Protein AF-A0A2N3ASP0-F1 (afdb_monomer)

Structure (mmCIF, N/CA/C/O backbone):
data_AF-A0A2N3ASP0-F1
#
_entry.id   AF-A0A2N3ASP0-F1
#
loop_
_atom_site.group_PDB
_atom_site.id
_atom_site.type_symbol
_atom_site.label_atom_id
_atom_site.label_alt_id
_atom_site.label_comp_id
_atom_site.label_asym_id
_atom_site.label_entity_id
_atom_site.label_seq_id
_atom_site.pdbx_PDB_ins_code
_atom_site.Cartn_x
_atom_site.Cartn_y
_atom_site.Cartn_z
_atom_site.occupancy
_atom_site.B_iso_or_equiv
_atom_site.auth_seq_id
_atom_site.auth_comp_id
_atom_site.auth_asym_id
_atom_site.auth_atom_id
_atom_site.pdbx_PDB_model_num
ATOM 1 N N . MET A 1 1 ? 4.041 -32.459 -21.742 1.00 36.84 1 MET A N 1
ATOM 2 C CA . MET A 1 1 ? 4.111 -33.355 -20.570 1.00 36.84 1 MET A CA 1
ATOM 3 C C . MET A 1 1 ? 3.966 -32.479 -19.330 1.00 36.84 1 MET A C 1
ATOM 5 O O . MET A 1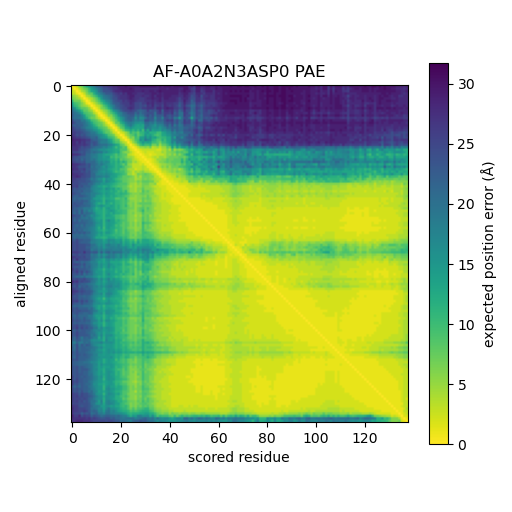 1 ? 4.889 -31.747 -19.007 1.00 36.84 1 MET A O 1
ATOM 9 N N . ARG A 1 2 ? 2.755 -32.400 -18.766 1.00 35.88 2 ARG A N 1
ATOM 10 C CA . ARG A 1 2 ? 2.422 -31.581 -17.586 1.00 35.88 2 ARG A CA 1
ATOM 11 C C . ARG A 1 2 ? 2.566 -32.469 -16.349 1.00 35.88 2 ARG A C 1
ATOM 13 O O . ARG A 1 2 ? 1.945 -33.525 -16.316 1.00 35.88 2 ARG A O 1
ATOM 20 N N . LEU A 1 3 ? 3.353 -32.042 -15.367 1.00 33.69 3 LEU A N 1
ATOM 21 C CA . LEU A 1 3 ? 3.309 -32.593 -14.011 1.00 33.69 3 LEU A CA 1
ATOM 22 C C . LEU A 1 3 ? 2.315 -31.760 -13.186 1.00 33.69 3 LEU A C 1
ATOM 24 O O . LEU A 1 3 ? 2.381 -30.530 -13.261 1.00 33.69 3 LEU A O 1
ATOM 28 N N . PRO A 1 4 ? 1.399 -32.376 -12.420 1.00 44.22 4 PRO A N 1
ATOM 29 C CA . PRO A 1 4 ? 0.566 -31.660 -11.470 1.00 44.22 4 PRO A CA 1
ATOM 30 C C . PRO A 1 4 ? 1.324 -31.554 -10.142 1.00 44.22 4 PRO A C 1
ATOM 32 O O . PRO A 1 4 ? 1.670 -32.565 -9.538 1.00 44.22 4 PRO A O 1
ATOM 35 N N . ILE A 1 5 ? 1.593 -30.335 -9.678 1.00 41.84 5 ILE A N 1
ATOM 36 C CA . ILE A 1 5 ? 2.026 -30.108 -8.297 1.00 41.84 5 ILE A CA 1
ATOM 37 C C . ILE A 1 5 ? 0.773 -29.739 -7.514 1.00 41.84 5 ILE A C 1
ATOM 39 O O . ILE A 1 5 ? 0.309 -28.602 -7.539 1.00 41.84 5 ILE A O 1
ATOM 43 N N . GLY A 1 6 ? 0.195 -30.757 -6.880 1.00 40.62 6 GLY A N 1
ATOM 44 C CA . GLY A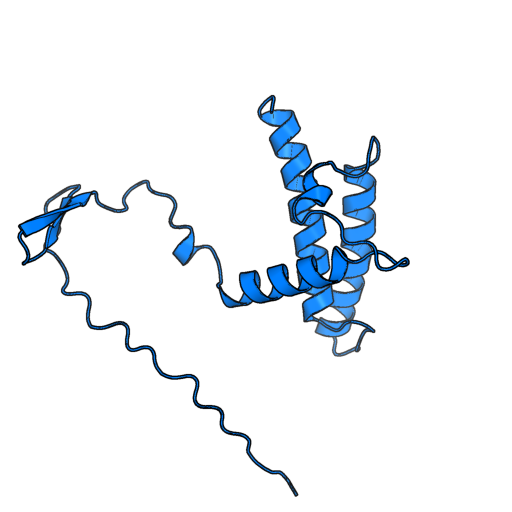 1 6 ? -0.689 -30.574 -5.746 1.00 40.62 6 GLY A CA 1
ATOM 45 C C . GLY A 1 6 ? 0.155 -30.175 -4.543 1.00 40.62 6 GLY A C 1
ATOM 46 O O . GLY A 1 6 ? 1.031 -30.926 -4.120 1.00 40.62 6 GLY A O 1
ATOM 47 N N . ILE A 1 7 ? -0.109 -28.991 -4.005 1.00 40.59 7 ILE A N 1
ATOM 48 C CA . ILE A 1 7 ? 0.217 -28.666 -2.622 1.00 40.59 7 ILE A CA 1
ATOM 49 C C . ILE A 1 7 ? -1.130 -28.455 -1.952 1.00 40.59 7 ILE A C 1
ATOM 51 O O . ILE A 1 7 ? -1.833 -27.480 -2.212 1.00 40.59 7 ILE A O 1
ATOM 55 N N . PHE A 1 8 ? -1.497 -29.457 -1.160 1.00 38.75 8 PHE A N 1
ATOM 56 C CA . PHE A 1 8 ? -2.559 -29.403 -0.177 1.00 38.75 8 PHE A CA 1
ATOM 57 C C . PHE A 1 8 ? -2.265 -28.227 0.757 1.00 38.75 8 PHE A C 1
ATOM 59 O O . PHE A 1 8 ? -1.382 -28.315 1.609 1.00 38.75 8 PHE A O 1
ATOM 66 N N . TYR A 1 9 ? -2.974 -27.112 0.590 1.00 40.19 9 TYR A N 1
ATOM 67 C CA . TYR A 1 9 ? -3.154 -26.204 1.711 1.00 40.19 9 TYR A CA 1
ATOM 68 C C . TYR A 1 9 ? -4.111 -26.916 2.655 1.00 40.19 9 TYR A C 1
ATOM 70 O O . TYR A 1 9 ? -5.283 -27.090 2.332 1.00 40.19 9 TYR A O 1
ATOM 78 N N . ASN A 1 10 ? -3.550 -27.421 3.755 1.00 37.50 10 ASN A N 1
ATOM 79 C CA . ASN A 1 10 ? -4.287 -27.959 4.886 1.00 37.50 10 ASN A CA 1
ATOM 80 C C . ASN A 1 10 ? -5.506 -27.075 5.157 1.00 37.50 10 ASN A C 1
ATOM 82 O O . ASN A 1 10 ? -5.358 -25.882 5.428 1.00 37.50 10 ASN A O 1
ATOM 86 N N . GLU A 1 11 ? -6.685 -27.689 5.114 1.00 42.09 11 GLU A N 1
ATOM 87 C CA . GLU A 1 11 ? -7.830 -27.251 5.894 1.00 42.09 11 GLU A CA 1
ATOM 88 C C . GLU A 1 11 ? -7.348 -27.154 7.342 1.00 42.09 11 GLU A C 1
ATOM 90 O O . GLU A 1 11 ? -7.271 -28.144 8.070 1.00 42.09 11 GLU A O 1
ATOM 95 N N . ILE A 1 12 ? -6.965 -25.952 7.765 1.00 47.31 12 ILE A N 1
ATOM 96 C CA . ILE A 1 12 ? -7.111 -25.604 9.167 1.00 47.31 12 ILE A CA 1
ATOM 97 C C . ILE A 1 12 ? -8.623 -25.577 9.350 1.00 47.31 12 ILE A C 1
ATOM 99 O O . ILE A 1 12 ? -9.288 -24.595 9.028 1.00 47.31 12 ILE A O 1
ATOM 103 N N . MET A 1 13 ? -9.155 -26.728 9.754 1.00 37.12 13 MET A N 1
ATOM 104 C CA . MET A 1 13 ? -10.454 -26.835 10.385 1.00 37.12 13 MET A CA 1
ATOM 105 C C . MET A 1 13 ? -10.422 -25.820 11.526 1.00 37.12 13 MET A C 1
ATOM 107 O O . MET A 1 13 ? -9.739 -26.025 12.528 1.00 37.12 13 MET A O 1
ATOM 111 N N . PHE A 1 14 ? -11.072 -24.674 11.338 1.00 45.09 14 PHE A N 1
ATOM 112 C CA . PHE A 1 14 ? -11.473 -23.869 12.475 1.00 45.09 14 PHE A CA 1
ATOM 113 C C . PHE A 1 14 ? -12.494 -24.732 13.204 1.00 45.09 14 PHE A C 1
ATOM 115 O O . PHE A 1 14 ? -13.627 -24.875 12.747 1.00 45.09 14 PHE A O 1
ATOM 122 N N . ASP A 1 15 ? -12.027 -25.413 14.250 1.00 38.62 15 ASP A N 1
ATOM 123 C CA . ASP A 1 15 ? -12.859 -26.231 15.117 1.00 38.62 15 ASP A CA 1
ATOM 124 C C . ASP A 1 15 ? -14.119 -25.446 15.478 1.00 38.62 15 ASP A C 1
ATOM 126 O O . ASP A 1 15 ? -14.046 -24.259 15.804 1.00 38.62 15 ASP A O 1
ATOM 130 N N . ASN A 1 16 ? -15.261 -26.127 15.369 1.00 42.78 16 ASN A N 1
ATOM 131 C CA . ASN A 1 16 ? -16.592 -25.618 15.670 1.00 42.78 16 ASN A CA 1
ATOM 132 C C . ASN A 1 16 ? -16.559 -24.755 16.938 1.00 42.78 16 ASN A C 1
ATOM 134 O O . ASN A 1 16 ? -16.476 -25.274 18.052 1.00 42.78 16 ASN A O 1
ATOM 138 N N . ILE A 1 17 ? -16.605 -23.435 16.761 1.00 49.25 17 ILE A N 1
ATOM 139 C CA . ILE A 1 17 ? -16.762 -22.506 17.871 1.00 49.25 17 ILE A CA 1
ATOM 140 C C . ILE A 1 17 ? -18.189 -22.727 18.365 1.00 49.25 17 ILE A C 1
ATOM 142 O O . ILE A 1 17 ? -19.139 -22.346 17.688 1.00 49.25 17 ILE A O 1
ATOM 146 N N . GLU A 1 18 ? -18.332 -23.411 19.502 1.00 51.97 18 GLU A N 1
ATOM 147 C CA . GLU A 1 18 ? -19.619 -23.575 20.175 1.00 51.97 18 GLU A CA 1
ATOM 148 C C . GLU A 1 18 ? -20.241 -22.187 20.382 1.00 51.97 18 GLU A C 1
ATOM 150 O O . GLU A 1 18 ? -19.680 -21.337 21.081 1.00 51.97 18 GLU A O 1
ATOM 155 N N . GLU A 1 19 ? -21.373 -21.952 19.715 1.00 51.69 19 GLU A N 1
ATOM 156 C CA . GLU A 1 19 ? -22.129 -20.704 19.773 1.00 51.69 19 GLU A CA 1
ATOM 157 C C . GLU A 1 19 ? -22.552 -20.440 21.224 1.00 51.69 19 GLU A C 1
ATOM 159 O O . GLU A 1 19 ? -23.372 -21.154 21.801 1.00 51.69 19 GLU A O 1
ATOM 164 N N . GLY A 1 20 ? -21.949 -19.426 21.847 1.00 52.03 20 GLY A N 1
ATOM 165 C CA . GLY A 1 20 ? -22.375 -18.956 23.161 1.00 52.03 20 GLY A CA 1
ATOM 166 C C . GLY A 1 20 ? -23.749 -18.286 23.077 1.00 52.03 20 GLY A C 1
ATOM 167 O O . GLY A 1 20 ? -24.034 -17.574 22.118 1.00 52.03 20 GLY A O 1
ATOM 168 N N . GLU A 1 21 ? -24.589 -18.467 24.098 1.00 50.44 21 GLU A N 1
ATOM 169 C CA . GLU A 1 21 ? -25.853 -17.731 24.218 1.00 50.44 21 GLU A CA 1
ATOM 170 C C . GLU A 1 21 ? -25.589 -16.218 24.362 1.00 50.44 21 GLU A C 1
ATOM 172 O O . GLU A 1 21 ? -24.949 -15.770 25.321 1.00 50.44 21 GLU A O 1
ATOM 177 N N . GLU A 1 22 ? -26.103 -15.414 23.426 1.00 52.41 22 GLU A N 1
ATOM 178 C CA . GLU A 1 22 ? -26.098 -13.951 23.523 1.00 52.41 22 GLU A CA 1
ATOM 179 C C . GLU A 1 22 ? -27.165 -13.471 24.522 1.00 52.41 22 GLU A C 1
ATOM 181 O O . GLU A 1 22 ? -28.351 -13.366 24.212 1.00 52.41 22 GLU A O 1
ATOM 186 N N . MET A 1 23 ? -26.740 -13.129 25.742 1.00 42.91 23 MET A N 1
ATOM 187 C CA . MET A 1 23 ? -27.553 -12.371 26.702 1.00 42.91 23 MET A CA 1
ATOM 188 C C . MET A 1 23 ? -26.944 -10.979 26.916 1.00 42.91 23 MET A C 1
ATOM 190 O O . MET A 1 23 ? -26.149 -10.761 27.833 1.00 42.91 23 MET A O 1
ATOM 194 N N . GLY A 1 24 ? -27.333 -10.011 26.082 1.00 60.16 24 GLY A N 1
ATOM 195 C CA . GLY A 1 24 ? -26.814 -8.636 26.141 1.00 60.16 24 GLY A CA 1
ATOM 196 C C . GLY A 1 24 ? -25.343 -8.522 25.704 1.00 60.16 24 GLY A C 1
ATOM 197 O O . GLY A 1 24 ? -24.854 -9.362 24.961 1.00 60.16 24 GLY A O 1
ATOM 198 N N . LYS A 1 25 ? -24.619 -7.493 26.180 1.00 65.00 25 LYS A N 1
ATOM 199 C CA . LYS A 1 25 ? -23.219 -7.164 25.804 1.00 65.00 25 LYS A CA 1
ATOM 200 C C . LYS A 1 25 ? -22.153 -8.215 26.188 1.00 65.00 25 LYS A C 1
ATOM 202 O O . LYS A 1 25 ? -20.968 -7.904 26.230 1.00 65.00 25 LYS A O 1
ATOM 207 N N . ILE A 1 26 ? -22.515 -9.448 26.547 1.00 72.25 26 ILE A N 1
ATOM 208 C CA . ILE A 1 26 ? -21.566 -10.438 27.077 1.00 72.25 26 ILE A CA 1
ATOM 209 C C . ILE A 1 26 ? -21.807 -11.815 26.453 1.00 72.25 26 ILE A C 1
ATOM 211 O O . ILE A 1 26 ? -22.872 -12.401 26.614 1.00 72.25 26 ILE A O 1
ATOM 215 N N . ARG A 1 27 ? -20.761 -12.367 25.830 1.00 78.62 27 ARG A N 1
ATOM 216 C CA . ARG A 1 27 ? -20.649 -13.775 25.434 1.00 78.62 27 ARG A CA 1
ATOM 217 C C . ARG A 1 27 ? -20.220 -14.611 26.634 1.00 78.62 27 ARG A C 1
ATOM 219 O O . ARG A 1 27 ? -19.217 -14.291 27.283 1.00 78.62 27 ARG A O 1
ATOM 226 N N . LYS A 1 28 ? -20.940 -15.693 26.919 1.00 74.94 28 LYS A N 1
ATOM 227 C CA . LYS A 1 28 ? -20.555 -16.692 27.925 1.00 74.94 28 LYS A CA 1
ATOM 228 C C . LYS A 1 28 ? -20.125 -17.981 27.242 1.00 74.94 28 LYS A C 1
ATOM 230 O O . LYS A 1 28 ? -20.725 -18.392 26.259 1.00 74.94 28 LYS A O 1
ATOM 235 N N . PHE A 1 29 ? -19.098 -18.610 27.795 1.00 79.75 29 PHE A N 1
ATOM 236 C CA . PHE A 1 29 ? -18.575 -19.887 27.329 1.00 79.75 29 PHE A CA 1
ATOM 237 C C . PHE A 1 29 ? -18.854 -20.968 28.373 1.00 79.75 29 PHE A C 1
ATOM 239 O O . PHE A 1 29 ? -18.847 -20.693 29.576 1.00 79.75 29 PHE A O 1
ATOM 246 N N . ASN A 1 30 ? -19.014 -22.213 27.925 1.00 76.94 30 ASN A N 1
ATOM 247 C CA . ASN A 1 30 ? -19.276 -23.377 28.784 1.00 76.94 30 ASN A CA 1
ATOM 248 C C . ASN A 1 30 ? -18.179 -23.626 29.840 1.00 76.94 30 ASN A C 1
ATOM 250 O O . ASN A 1 30 ? -18.416 -24.272 30.857 1.00 76.94 30 ASN A O 1
ATOM 254 N N . THR A 1 31 ? -16.989 -23.053 29.648 1.00 83.81 31 THR A N 1
ATOM 255 C CA . THR A 1 31 ? -15.871 -23.071 30.606 1.00 83.81 31 THR A CA 1
ATOM 256 C C . THR A 1 31 ? -16.048 -22.114 31.792 1.00 83.81 31 THR A C 1
ATOM 258 O O . THR A 1 31 ? -15.182 -22.048 32.662 1.00 83.81 31 THR A O 1
ATOM 261 N N . GLY A 1 32 ? -17.129 -21.330 31.823 1.00 80.56 32 GLY A N 1
ATOM 262 C CA . GLY A 1 32 ? -17.339 -20.257 32.797 1.00 80.56 32 GLY A CA 1
ATOM 263 C C . GLY A 1 32 ? -16.614 -18.954 32.445 1.00 80.56 32 GLY A C 1
ATOM 264 O O . GLY A 1 32 ? -16.737 -17.968 33.173 1.00 80.56 32 GLY A O 1
ATOM 265 N N . ALA A 1 33 ? -15.882 -18.913 31.326 1.00 80.81 33 ALA A N 1
ATOM 266 C CA . ALA A 1 33 ? -15.320 -17.674 30.807 1.00 80.81 33 ALA A CA 1
ATOM 267 C C . ALA A 1 33 ? -16.430 -16.757 30.267 1.00 80.81 33 ALA A C 1
ATOM 269 O O . ALA A 1 33 ? -17.430 -17.212 29.711 1.00 80.81 33 ALA A O 1
ATOM 270 N N . ALA A 1 34 ? -16.223 -15.448 30.389 1.00 79.06 34 ALA A N 1
ATOM 271 C CA . ALA A 1 34 ? -17.060 -14.434 29.763 1.00 79.06 34 ALA A CA 1
ATOM 272 C C . ALA A 1 34 ? -16.188 -13.456 28.967 1.00 79.06 34 ALA A C 1
ATOM 274 O O . ALA A 1 34 ? -15.070 -13.108 29.375 1.00 79.06 34 ALA A O 1
ATOM 275 N N . ARG A 1 35 ? -16.691 -13.019 27.814 1.00 80.12 35 ARG A N 1
ATOM 276 C CA . ARG A 1 35 ? -16.088 -11.971 26.988 1.00 80.12 35 ARG A CA 1
ATOM 277 C C . ARG A 1 35 ? -17.147 -10.952 26.628 1.00 80.12 35 ARG A C 1
ATOM 279 O O . ARG A 1 35 ? -18.289 -11.300 26.370 1.00 80.12 35 ARG A O 1
ATOM 286 N N . ASP A 1 36 ? -16.742 -9.698 26.584 1.00 80.81 36 ASP A N 1
ATOM 287 C CA . ASP A 1 36 ? -17.574 -8.633 26.042 1.00 80.81 36 ASP A CA 1
ATOM 288 C C . ASP A 1 36 ? -17.881 -8.910 24.556 1.00 80.81 36 ASP A C 1
ATOM 290 O O . ASP A 1 36 ? -17.078 -9.543 23.849 1.00 80.81 36 ASP A O 1
ATOM 294 N N . THR A 1 37 ? -19.052 -8.477 24.098 1.00 80.88 37 THR A N 1
ATOM 295 C CA . THR A 1 37 ? -19.460 -8.575 22.689 1.00 80.88 37 THR A CA 1
ATOM 296 C C . THR A 1 37 ? -18.507 -7.796 21.791 1.00 80.88 37 THR A C 1
ATOM 298 O O . THR A 1 37 ? -17.803 -6.892 22.249 1.00 80.88 37 THR A O 1
ATOM 301 N N . ASP A 1 38 ? -18.483 -8.130 20.504 1.00 79.56 38 ASP A N 1
ATOM 302 C CA . ASP A 1 38 ? -17.698 -7.376 19.520 1.00 79.56 38 ASP A CA 1
ATOM 303 C C . ASP A 1 38 ? -18.433 -6.110 19.031 1.00 79.56 38 ASP A C 1
ATOM 305 O O . ASP A 1 38 ? -17.896 -5.331 18.247 1.00 79.56 38 ASP A O 1
ATOM 309 N N . GLU A 1 39 ? -19.635 -5.846 19.560 1.00 83.19 39 GLU A N 1
ATOM 310 C CA . GLU A 1 39 ? -20.434 -4.658 19.265 1.00 83.19 39 GLU A CA 1
ATOM 311 C C . GLU A 1 39 ? -19.643 -3.363 19.536 1.00 83.19 39 GLU A C 1
ATOM 313 O O . GLU A 1 39 ? -19.160 -3.106 20.641 1.00 83.19 39 GLU A O 1
ATOM 318 N N . GLY A 1 40 ? -19.495 -2.538 18.497 1.00 84.88 40 GLY A N 1
ATOM 319 C CA . GLY A 1 40 ? -18.759 -1.274 18.552 1.00 84.88 40 GLY A CA 1
ATOM 320 C C . GLY A 1 40 ? -17.231 -1.399 18.501 1.00 84.88 40 GLY A C 1
ATOM 321 O O . GLY A 1 40 ? -16.552 -0.370 18.526 1.00 84.88 40 GLY A O 1
ATOM 322 N N . LYS A 1 41 ? -16.669 -2.613 18.408 1.00 89.50 41 LYS A N 1
ATOM 323 C CA . LYS A 1 41 ? -15.224 -2.831 18.235 1.00 89.50 41 LYS A CA 1
ATOM 324 C C . LYS A 1 41 ? -14.854 -2.858 16.753 1.00 89.50 41 LYS A C 1
ATOM 326 O O . LYS A 1 41 ? -15.641 -3.263 15.904 1.00 89.50 41 LYS A O 1
ATOM 331 N N . ILE A 1 42 ? -13.638 -2.412 16.441 1.00 91.75 42 ILE A N 1
ATOM 332 C CA . ILE A 1 42 ? -13.089 -2.507 15.084 1.00 91.75 42 ILE A CA 1
ATOM 333 C C . ILE A 1 42 ? -12.615 -3.944 14.865 1.00 91.75 42 ILE A C 1
ATOM 335 O O . ILE A 1 42 ? -11.696 -4.397 15.549 1.00 91.75 42 ILE A O 1
ATOM 339 N N . ASP A 1 43 ? -13.211 -4.627 13.893 1.00 94.00 43 ASP A N 1
ATOM 340 C CA . ASP A 1 43 ? -12.818 -5.973 13.484 1.00 94.00 43 ASP A CA 1
ATOM 341 C C . ASP A 1 43 ? -11.706 -5.929 12.425 1.00 94.00 43 ASP A C 1
ATOM 343 O O . ASP A 1 43 ? -11.928 -6.052 11.222 1.00 94.00 43 ASP A O 1
ATOM 347 N N . TYR A 1 44 ? -10.473 -5.702 12.876 1.00 93.81 44 TYR A N 1
ATOM 348 C CA . TYR A 1 44 ? -9.323 -5.663 11.972 1.00 93.81 44 TYR A CA 1
ATOM 349 C C . TYR A 1 44 ? -9.098 -6.978 11.219 1.00 93.81 44 TYR A C 1
ATOM 351 O O . TYR A 1 44 ? -8.562 -6.932 10.115 1.00 93.81 44 TYR A O 1
ATOM 359 N N . GLU A 1 45 ? -9.469 -8.121 11.799 1.00 94.31 45 GLU A N 1
ATOM 360 C CA . GLU A 1 45 ? -9.297 -9.430 11.164 1.00 94.31 45 GLU A CA 1
ATOM 361 C C . GLU A 1 45 ? -10.273 -9.577 9.992 1.00 94.31 45 GLU A C 1
ATOM 363 O O . GLU A 1 45 ? -9.830 -9.826 8.873 1.00 94.31 45 GLU A O 1
ATOM 368 N N . GLY A 1 46 ? -11.551 -9.237 10.189 1.00 94.50 46 GLY A N 1
ATOM 369 C CA . GLY A 1 46 ? -12.543 -9.224 9.113 1.00 94.50 46 GLY A CA 1
ATOM 370 C C . GLY A 1 46 ? -12.287 -8.171 8.024 1.00 94.50 46 GLY A C 1
ATOM 371 O O . GLY A 1 46 ? -12.708 -8.343 6.877 1.00 94.50 46 GLY A O 1
ATOM 372 N N . PHE A 1 47 ? -11.583 -7.075 8.334 1.00 96.31 47 PHE A N 1
ATOM 373 C CA . PHE A 1 47 ? -11.289 -6.006 7.365 1.00 96.31 47 PHE A CA 1
ATOM 374 C C . PHE A 1 47 ? -9.986 -6.197 6.583 1.00 96.31 47 PHE A C 1
ATOM 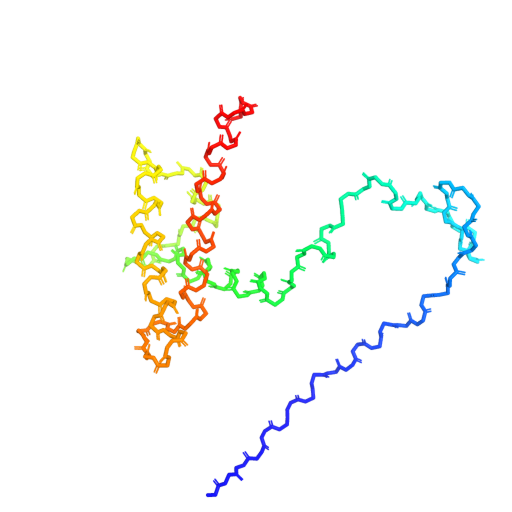376 O O . PHE A 1 47 ? -9.794 -5.543 5.551 1.00 96.31 47 PHE A O 1
ATOM 383 N N . LEU A 1 48 ? -9.073 -7.050 7.052 1.00 97.19 48 LEU A N 1
ATOM 384 C CA . LEU A 1 48 ? -7.748 -7.211 6.460 1.00 97.19 48 LEU A CA 1
ATOM 385 C C . LEU A 1 48 ? -7.538 -8.633 5.950 1.00 97.19 48 LEU A C 1
ATOM 387 O O . LEU A 1 48 ? -7.726 -9.613 6.652 1.00 97.19 48 LEU A O 1
ATOM 391 N N . SER A 1 49 ? -7.042 -8.752 4.720 1.00 97.69 49 SER A N 1
ATOM 392 C CA . SER A 1 49 ? -6.691 -10.057 4.162 1.00 97.69 49 SER A CA 1
ATOM 393 C C . SER A 1 49 ? -5.267 -10.461 4.567 1.00 97.69 49 SER A C 1
ATOM 395 O O . SER A 1 49 ? -4.322 -9.755 4.189 1.00 97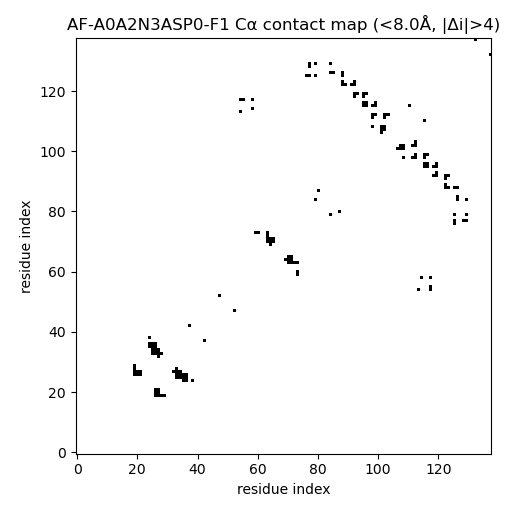.69 49 SER A O 1
ATOM 397 N N . PRO A 1 50 ? -5.056 -11.615 5.236 1.00 97.56 50 PRO A N 1
ATOM 398 C CA . PRO A 1 50 ? -3.712 -12.088 5.577 1.00 97.56 50 PRO A CA 1
ATOM 399 C C . PRO A 1 50 ? -2.836 -12.319 4.335 1.00 97.56 50 PRO A C 1
ATOM 401 O O . PRO A 1 50 ? -1.641 -12.034 4.370 1.00 97.56 50 PRO A O 1
ATOM 404 N N . LEU A 1 51 ? -3.428 -12.729 3.206 1.00 98.25 51 LEU A N 1
ATOM 405 C CA . LEU A 1 51 ? -2.717 -12.891 1.930 1.00 98.25 51 LEU A CA 1
ATOM 406 C C . LEU A 1 51 ? -2.165 -11.557 1.407 1.00 98.25 51 LEU A C 1
ATOM 408 O O . LEU A 1 51 ? -1.037 -11.481 0.916 1.00 98.25 51 LEU A O 1
ATOM 412 N N . VAL A 1 52 ? -2.953 -10.485 1.526 1.00 98.31 52 VAL A N 1
ATOM 413 C CA . VAL A 1 52 ? -2.527 -9.137 1.126 1.00 98.31 52 VAL A CA 1
ATOM 414 C C . VAL A 1 52 ? -1.449 -8.615 2.073 1.00 98.31 52 VAL A C 1
ATOM 416 O O . VAL A 1 52 ? -0.469 -8.030 1.612 1.00 98.31 52 VAL A O 1
ATOM 419 N N . LEU A 1 53 ? -1.592 -8.853 3.380 1.00 98.31 53 LEU A N 1
ATOM 420 C CA . LEU A 1 53 ? -0.605 -8.438 4.378 1.00 98.31 53 LEU A CA 1
ATOM 421 C C . LEU A 1 53 ? 0.742 -9.143 4.186 1.00 98.31 53 LEU A C 1
ATOM 423 O O . LEU A 1 53 ? 1.780 -8.485 4.250 1.00 98.31 53 LEU A O 1
ATOM 427 N N . GLU A 1 54 ? 0.745 -10.442 3.886 1.00 98.62 54 GLU A N 1
ATOM 428 C CA . GLU A 1 54 ? 1.970 -11.186 3.583 1.00 98.62 54 GLU A CA 1
ATOM 429 C C . GLU A 1 54 ? 2.648 -10.658 2.308 1.00 98.62 54 GLU A C 1
ATOM 431 O O . GLU A 1 54 ? 3.851 -10.370 2.308 1.00 98.62 54 GLU A O 1
ATOM 436 N N . ALA A 1 55 ? 1.882 -10.448 1.231 1.00 98.56 55 ALA A N 1
ATOM 437 C CA . ALA A 1 55 ? 2.399 -9.863 -0.006 1.00 98.56 55 ALA A CA 1
ATOM 438 C C . ALA A 1 55 ? 2.992 -8.462 0.227 1.00 98.56 55 ALA A C 1
ATOM 440 O O . ALA A 1 55 ? 4.075 -8.147 -0.280 1.00 98.56 55 ALA A O 1
ATOM 441 N N . TYR A 1 56 ? 2.322 -7.638 1.035 1.00 98.62 56 TYR A N 1
ATOM 442 C CA . TYR A 1 56 ? 2.791 -6.301 1.379 1.00 98.62 56 TYR A CA 1
ATOM 443 C C . TYR A 1 56 ? 4.054 -6.347 2.241 1.00 98.62 56 TYR A C 1
ATOM 445 O O . TYR A 1 56 ? 5.018 -5.639 1.949 1.00 98.62 56 TYR A O 1
ATOM 453 N N . GLY A 1 57 ? 4.110 -7.224 3.245 1.00 98.25 57 GLY A N 1
ATOM 454 C CA . GLY A 1 57 ? 5.297 -7.439 4.072 1.00 98.25 57 GLY A CA 1
ATOM 455 C C . GLY A 1 57 ? 6.514 -7.854 3.242 1.00 98.25 57 GLY A C 1
ATOM 456 O O . GLY A 1 57 ? 7.587 -7.261 3.374 1.00 98.25 57 GLY A O 1
ATOM 457 N N . ASN A 1 58 ? 6.337 -8.795 2.311 1.00 98.19 58 ASN A N 1
ATOM 458 C CA . ASN A 1 58 ? 7.385 -9.222 1.382 1.00 98.19 58 ASN A CA 1
ATOM 459 C C . ASN A 1 58 ? 7.838 -8.087 0.454 1.00 98.19 58 ASN A C 1
ATOM 461 O O . ASN A 1 58 ? 9.042 -7.874 0.265 1.00 98.19 58 ASN A O 1
ATOM 465 N N . TYR A 1 59 ? 6.891 -7.309 -0.077 1.00 98.12 59 TYR A N 1
ATOM 466 C CA . TYR A 1 59 ? 7.195 -6.117 -0.864 1.00 98.12 59 TYR A CA 1
ATOM 467 C C . TYR A 1 59 ? 8.016 -5.108 -0.050 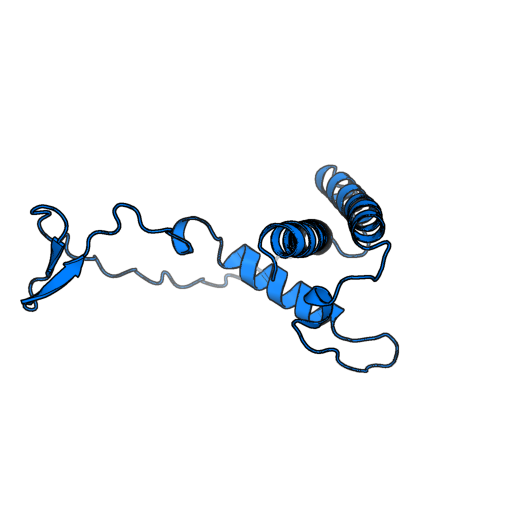1.00 98.12 59 TYR A C 1
ATOM 469 O O . TYR A 1 59 ? 9.061 -4.647 -0.513 1.00 98.12 59 TYR A O 1
ATOM 477 N N . MET A 1 60 ? 7.611 -4.801 1.181 1.00 97.94 60 MET A N 1
ATOM 478 C CA . MET A 1 60 ? 8.314 -3.856 2.051 1.00 97.94 60 MET A CA 1
ATOM 479 C C . MET A 1 60 ? 9.712 -4.358 2.433 1.00 97.94 60 MET A C 1
ATOM 481 O O . MET A 1 60 ? 10.681 -3.595 2.377 1.00 97.94 60 MET A O 1
ATOM 485 N N . ASN A 1 61 ? 9.850 -5.651 2.737 1.00 96.62 61 ASN A N 1
ATOM 486 C CA . ASN A 1 61 ? 11.132 -6.278 3.056 1.00 96.62 61 ASN A CA 1
ATOM 487 C C . ASN A 1 61 ? 12.114 -6.232 1.871 1.00 96.62 61 ASN A C 1
ATOM 489 O O . ASN A 1 61 ? 13.298 -5.956 2.064 1.00 96.62 61 ASN A O 1
ATOM 493 N N . LYS A 1 62 ? 11.627 -6.413 0.636 1.00 94.94 62 LYS A N 1
ATOM 494 C CA . LYS A 1 62 ? 12.432 -6.232 -0.584 1.00 94.94 62 LYS A CA 1
ATOM 495 C C . LYS A 1 62 ? 12.902 -4.781 -0.737 1.00 94.94 62 LYS A C 1
ATOM 497 O O . LYS A 1 62 ? 14.072 -4.537 -1.018 1.00 94.94 62 LYS A O 1
ATOM 502 N N . HIS A 1 63 ? 12.015 -3.805 -0.528 1.00 94.81 63 HIS A N 1
ATOM 503 C CA . HIS A 1 63 ? 12.296 -2.390 -0.813 1.00 94.81 63 HIS A CA 1
ATOM 504 C C . HIS A 1 63 ? 13.046 -1.642 0.303 1.00 94.81 63 HIS A C 1
ATOM 506 O O . HIS A 1 63 ? 13.479 -0.501 0.099 1.00 94.81 63 HIS A O 1
ATOM 512 N N . ARG A 1 64 ? 13.256 -2.252 1.477 1.00 93.56 64 ARG A N 1
ATOM 513 C CA . ARG A 1 64 ? 14.137 -1.683 2.514 1.00 93.56 64 ARG A CA 1
ATOM 514 C C . ARG A 1 64 ? 15.631 -1.895 2.243 1.00 93.56 64 ARG A C 1
ATOM 516 O O . ARG A 1 64 ? 16.438 -1.204 2.862 1.00 93.56 64 ARG A O 1
ATOM 523 N N . VAL A 1 65 ? 15.999 -2.774 1.307 1.00 93.06 65 VAL A N 1
ATOM 524 C CA . VAL A 1 65 ? 17.388 -2.966 0.860 1.00 93.06 65 VAL A CA 1
ATOM 525 C C . VAL A 1 65 ? 17.758 -1.875 -0.148 1.00 93.06 65 VAL A C 1
ATOM 527 O O . VAL A 1 65 ? 17.109 -1.717 -1.181 1.00 93.06 65 VAL A O 1
ATOM 530 N N . GLN A 1 66 ? 18.779 -1.080 0.163 1.00 88.94 66 GLN A N 1
ATOM 531 C CA . GLN A 1 66 ? 19.272 -0.016 -0.714 1.00 88.94 66 GLN A CA 1
ATOM 532 C C . GLN A 1 66 ? 20.172 -0.565 -1.831 1.00 88.94 66 GLN A C 1
ATOM 534 O O . GLN A 1 66 ? 20.675 -1.682 -1.760 1.00 88.94 66 GLN A O 1
ATOM 539 N N . VAL A 1 67 ? 20.439 0.262 -2.847 1.00 86.75 67 VAL A N 1
ATOM 540 C CA . VAL A 1 67 ? 21.319 -0.082 -3.984 1.00 86.75 67 VAL A CA 1
ATOM 541 C C . VAL A 1 67 ? 22.745 -0.459 -3.569 1.00 86.75 67 VAL A C 1
ATOM 543 O O . VAL A 1 67 ? 23.407 -1.223 -4.257 1.00 86.75 67 VAL A O 1
ATOM 546 N N . ASN A 1 68 ? 23.210 0.062 -2.433 1.00 88.38 68 ASN A N 1
ATOM 547 C CA . ASN A 1 68 ? 24.511 -0.247 -1.837 1.00 88.38 68 ASN A CA 1
ATOM 548 C C . ASN A 1 68 ? 24.450 -1.437 -0.857 1.00 88.38 68 ASN A C 1
ATOM 550 O O . ASN A 1 68 ? 25.383 -1.641 -0.088 1.00 88.38 68 ASN A O 1
ATOM 554 N N . GLY A 1 69 ? 23.334 -2.172 -0.820 1.00 88.12 69 GLY A N 1
ATOM 555 C CA . GLY A 1 69 ? 23.105 -3.292 0.092 1.00 88.12 69 GLY A CA 1
ATOM 556 C C . GLY A 1 69 ? 22.760 -2.893 1.529 1.00 88.12 69 GLY A C 1
ATOM 557 O O . GLY A 1 69 ? 22.428 -3.764 2.330 1.00 88.12 69 GLY A O 1
ATOM 558 N N . LYS A 1 70 ? 22.787 -1.599 1.884 1.00 92.19 70 LYS A N 1
ATOM 559 C CA . LYS A 1 70 ? 22.438 -1.158 3.238 1.00 92.19 70 LYS A CA 1
ATOM 560 C C . LYS A 1 70 ? 20.952 -1.389 3.507 1.00 92.19 70 LYS A C 1
ATOM 562 O O . LYS A 1 70 ? 20.090 -1.006 2.715 1.00 92.19 70 LYS A O 1
ATOM 567 N N . LEU A 1 71 ? 20.658 -1.975 4.661 1.00 94.38 71 LEU A N 1
ATOM 568 C CA . LEU A 1 71 ? 19.296 -2.197 5.122 1.00 94.38 71 LEU A CA 1
ATOM 569 C C . LEU A 1 71 ? 18.770 -0.946 5.834 1.00 94.38 71 LEU A C 1
ATOM 571 O O . LEU A 1 71 ? 19.445 -0.385 6.698 1.00 94.38 71 LEU A O 1
ATOM 575 N N . ARG A 1 72 ? 17.572 -0.491 5.461 1.00 94.94 72 ARG A N 1
ATOM 576 C CA . ARG A 1 72 ? 16.825 0.515 6.226 1.00 94.94 72 ARG A CA 1
ATOM 577 C C . ARG A 1 72 ? 15.932 -0.160 7.258 1.00 94.94 72 ARG A C 1
ATOM 579 O O . ARG A 1 72 ? 15.418 -1.252 7.009 1.00 94.94 72 ARG A O 1
ATOM 586 N N . GLU A 1 73 ? 15.687 0.544 8.359 1.00 96.44 73 GLU A N 1
ATOM 587 C CA . GLU A 1 73 ? 14.636 0.163 9.302 1.00 96.44 73 GLU A CA 1
ATOM 588 C C . GLU A 1 73 ? 13.287 0.035 8.591 1.00 96.44 73 GLU A C 1
ATOM 590 O O . GLU A 1 73 ? 12.990 0.761 7.633 1.00 96.44 73 GLU A O 1
ATOM 595 N N . SER A 1 74 ? 12.488 -0.932 9.041 1.00 96.12 74 SER A N 1
ATOM 596 C CA . SER A 1 74 ? 11.236 -1.319 8.376 1.00 96.12 74 SER A CA 1
ATOM 597 C C . SER A 1 74 ? 10.189 -0.197 8.347 1.00 96.12 74 SER A C 1
ATOM 599 O O . SER A 1 74 ? 9.416 -0.091 7.395 1.00 96.12 74 SER A O 1
ATOM 601 N N . ASP A 1 75 ? 10.222 0.692 9.335 1.00 96.44 75 ASP A N 1
ATOM 602 C CA . ASP A 1 75 ? 9.336 1.841 9.516 1.00 96.44 75 ASP A CA 1
ATOM 603 C C . ASP A 1 75 ? 9.886 3.137 8.898 1.00 96.44 75 ASP A C 1
ATOM 605 O O . ASP A 1 75 ? 9.225 4.172 8.935 1.00 96.44 75 ASP A O 1
ATOM 609 N N . ASN A 1 76 ? 11.070 3.115 8.268 1.00 96.44 76 ASN A N 1
ATOM 610 C CA . ASN A 1 76 ? 11.737 4.333 7.800 1.00 96.44 76 ASN A CA 1
ATOM 611 C C . ASN A 1 76 ? 10.887 5.162 6.819 1.00 96.44 76 ASN A C 1
ATOM 613 O O . ASN A 1 76 ? 11.125 6.356 6.664 1.00 96.44 76 ASN A O 1
ATOM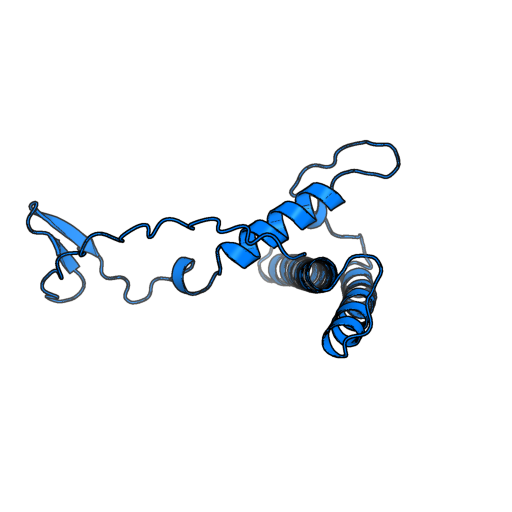 617 N N . TRP A 1 77 ? 9.930 4.549 6.120 1.00 96.19 77 TRP A N 1
ATOM 618 C CA . TRP A 1 77 ? 9.003 5.250 5.227 1.00 96.19 77 TRP A CA 1
ATOM 619 C C . TRP A 1 77 ? 8.077 6.235 5.962 1.00 96.19 77 TRP A C 1
ATOM 621 O O . TRP A 1 77 ? 7.674 7.229 5.364 1.00 96.19 77 TRP A O 1
ATOM 631 N N . GLN A 1 78 ? 7.809 6.017 7.253 1.00 96.81 78 GLN A N 1
ATOM 632 C CA . GLN A 1 78 ? 6.996 6.902 8.099 1.00 96.81 78 GLN A CA 1
ATOM 633 C C . GLN A 1 78 ? 7.665 8.262 8.346 1.00 96.81 78 GLN A C 1
ATOM 635 O O . GLN A 1 78 ? 6.999 9.246 8.647 1.00 96.81 78 GLN A O 1
ATOM 640 N N . LYS A 1 79 ? 8.986 8.365 8.138 1.00 95.75 79 LYS A N 1
ATOM 641 C CA . LYS A 1 79 ? 9.714 9.650 8.156 1.00 95.75 79 LYS A CA 1
ATOM 642 C C . LYS A 1 79 ? 9.362 10.553 6.964 1.00 95.75 79 LYS A C 1
ATOM 644 O O . LYS A 1 79 ? 9.792 11.703 6.915 1.00 95.75 79 LYS A O 1
ATOM 649 N N . GLY A 1 80 ? 8.621 10.031 5.987 1.00 95.06 80 GLY A N 1
ATOM 650 C CA . GLY A 1 80 ? 8.209 10.748 4.792 1.00 95.06 80 GLY A CA 1
ATOM 651 C C . GLY A 1 80 ? 9.346 11.023 3.801 1.00 95.06 80 GLY A C 1
ATOM 652 O O . GLY A 1 80 ? 10.436 10.456 3.881 1.00 95.06 80 GLY A O 1
ATOM 653 N N . PHE A 1 81 ? 9.067 11.893 2.824 1.00 96.06 81 PHE A N 1
ATOM 654 C CA . PHE A 1 81 ? 9.972 12.208 1.708 1.00 96.06 81 PHE A CA 1
ATOM 655 C C . PHE A 1 81 ? 10.330 13.703 1.675 1.00 96.06 81 PHE A C 1
ATOM 657 O O . PHE A 1 81 ? 10.517 14.290 0.609 1.00 96.06 81 PHE A O 1
ATOM 664 N N . GLY A 1 82 ? 10.392 14.330 2.854 1.00 95.12 82 GLY A N 1
ATOM 665 C CA . GLY A 1 82 ? 10.609 15.769 3.010 1.00 95.12 82 GLY A CA 1
ATOM 666 C C . GLY A 1 82 ? 9.396 16.614 2.604 1.00 95.12 82 GLY A C 1
ATOM 667 O O . GLY A 1 82 ? 8.271 16.123 2.556 1.00 95.12 82 GLY A O 1
ATOM 668 N N . LYS A 1 83 ? 9.635 17.895 2.282 1.00 95.81 83 LYS A N 1
ATOM 669 C CA . LYS A 1 83 ? 8.588 18.896 1.975 1.00 95.81 83 LYS A CA 1
ATOM 670 C C . LYS A 1 83 ? 7.665 18.528 0.807 1.00 95.81 83 LYS A C 1
ATOM 672 O O . LYS A 1 83 ? 6.550 19.020 0.720 1.00 95.81 83 LYS A O 1
ATOM 677 N N . ASP A 1 84 ? 8.138 17.678 -0.100 1.00 97.19 84 ASP A N 1
ATOM 678 C CA . ASP A 1 84 ? 7.404 17.252 -1.290 1.00 97.19 84 ASP A CA 1
ATOM 679 C C . ASP A 1 84 ? 6.703 15.893 -1.083 1.00 97.19 84 ASP A C 1
ATOM 681 O O . ASP A 1 84 ? 6.303 15.269 -2.067 1.00 97.19 84 ASP A O 1
ATOM 685 N N . HIS A 1 85 ? 6.547 15.419 0.164 1.00 97.94 85 HIS A N 1
ATOM 686 C CA . HIS A 1 85 ? 6.004 14.093 0.497 1.00 97.94 85 HIS A CA 1
ATOM 687 C C . HIS A 1 85 ? 4.772 13.715 -0.339 1.00 97.94 85 HIS A C 1
ATOM 689 O O . HIS A 1 85 ? 4.813 12.741 -1.091 1.00 97.94 85 HIS A O 1
ATOM 695 N N . PHE A 1 86 ? 3.706 14.517 -0.281 1.00 98.44 86 PHE A N 1
ATOM 696 C CA . PHE A 1 86 ? 2.452 14.234 -0.987 1.00 98.44 86 PHE A CA 1
ATOM 697 C C . PHE A 1 86 ? 2.641 14.134 -2.506 1.00 98.44 86 PHE A C 1
ATOM 699 O O . PHE A 1 86 ? 2.124 13.225 -3.157 1.00 98.44 86 PHE A O 1
ATOM 706 N N . LYS A 1 87 ? 3.457 15.022 -3.081 1.00 98.56 87 LYS A N 1
ATOM 707 C CA . LYS A 1 87 ? 3.783 15.024 -4.512 1.00 98.56 87 LYS A CA 1
ATOM 708 C C . LYS A 1 87 ? 4.584 13.786 -4.915 1.00 98.56 87 LYS A C 1
ATOM 710 O O . LYS A 1 87 ? 4.340 13.231 -5.988 1.00 98.56 87 LYS A O 1
ATOM 715 N N . VAL A 1 88 ? 5.533 13.355 -4.082 1.00 98.56 88 VAL A N 1
ATOM 716 C CA . VAL A 1 88 ? 6.311 12.126 -4.297 1.00 98.56 88 VAL A CA 1
ATOM 717 C C . VAL A 1 88 ? 5.386 10.910 -4.286 1.00 98.56 88 VAL A C 1
ATOM 719 O O . VAL A 1 88 ? 5.431 10.128 -5.239 1.00 98.56 88 VAL A O 1
ATOM 722 N N . CYS A 1 89 ? 4.504 10.801 -3.286 1.00 98.50 89 CYS A N 1
ATOM 723 C CA . CYS A 1 89 ? 3.521 9.722 -3.174 1.00 98.50 89 CYS A CA 1
ATOM 724 C C . CYS A 1 89 ? 2.627 9.641 -4.415 1.00 98.50 89 CYS A C 1
ATOM 726 O O . CYS A 1 89 ? 2.558 8.588 -5.039 1.00 98.50 89 CYS A O 1
ATOM 728 N N . ILE A 1 90 ? 2.014 10.749 -4.849 1.00 98.69 90 ILE A N 1
ATOM 729 C CA . ILE A 1 90 ? 1.106 10.747 -6.011 1.00 98.69 90 ILE A CA 1
ATOM 730 C C . ILE A 1 90 ? 1.836 10.415 -7.318 1.00 98.69 90 ILE A C 1
ATOM 732 O O . ILE A 1 90 ? 1.360 9.596 -8.105 1.00 98.69 90 ILE A O 1
ATOM 736 N N . LYS A 1 91 ? 3.027 10.983 -7.555 1.00 98.56 91 LYS A N 1
ATOM 737 C CA . LYS A 1 91 ? 3.814 10.651 -8.758 1.00 98.56 91 LYS A CA 1
ATOM 738 C C . LYS A 1 91 ? 4.226 9.182 -8.794 1.00 98.56 91 LYS A C 1
ATOM 740 O O . LYS A 1 91 ? 4.340 8.604 -9.872 1.00 98.56 91 LYS A O 1
ATOM 745 N N . SER A 1 92 ? 4.532 8.613 -7.635 1.00 98.25 92 SER A N 1
ATOM 746 C CA . SER A 1 92 ? 4.933 7.217 -7.496 1.00 98.25 92 SER A CA 1
ATOM 747 C C . SER A 1 92 ? 3.750 6.266 -7.637 1.00 98.25 92 SER A C 1
ATOM 749 O O . SER A 1 92 ? 3.818 5.334 -8.439 1.00 98.25 92 SER A O 1
ATOM 751 N N . LEU A 1 93 ? 2.631 6.585 -6.983 1.00 98.69 93 LEU A N 1
ATOM 752 C CA . LEU A 1 93 ? 1.350 5.903 -7.134 1.00 98.69 93 LEU A CA 1
ATOM 753 C C . LEU A 1 93 ? 0.951 5.795 -8.606 1.00 98.69 93 LEU A C 1
ATOM 755 O O . LEU A 1 93 ? 0.602 4.713 -9.057 1.00 98.69 93 LEU A O 1
ATOM 759 N N . TRP A 1 94 ? 1.081 6.876 -9.381 1.00 98.69 94 TRP A N 1
ATOM 760 C CA . TRP A 1 94 ? 0.707 6.865 -10.796 1.00 98.69 94 TRP A CA 1
ATOM 761 C C . TRP A 1 94 ? 1.519 5.875 -11.645 1.00 98.69 94 TRP A C 1
ATOM 763 O O . TRP A 1 94 ? 0.972 5.249 -12.550 1.00 98.69 94 TRP A O 1
ATOM 773 N N . ARG A 1 95 ? 2.812 5.680 -11.346 1.00 98.50 95 ARG A N 1
ATOM 774 C CA . ARG A 1 95 ? 3.644 4.691 -12.057 1.00 98.50 95 ARG A CA 1
ATOM 775 C C . ARG A 1 95 ? 3.198 3.264 -11.750 1.00 98.50 95 ARG A C 1
ATOM 777 O O . ARG A 1 95 ? 3.006 2.482 -12.673 1.00 98.50 95 ARG A O 1
ATOM 784 N N . HIS A 1 96 ? 2.979 2.955 -10.474 1.00 98.62 96 HIS A N 1
ATOM 785 C CA . HIS A 1 96 ? 2.502 1.634 -10.065 1.00 98.62 96 HIS A CA 1
ATOM 786 C C . HIS A 1 96 ? 1.079 1.361 -10.554 1.00 98.62 96 HIS A C 1
ATOM 788 O O . HIS A 1 96 ? 0.781 0.246 -10.969 1.00 98.62 96 HIS A O 1
ATOM 794 N N . PHE A 1 97 ? 0.222 2.383 -10.583 1.00 98.75 97 PHE A N 1
ATOM 795 C CA . PHE A 1 97 ? -1.116 2.275 -11.152 1.00 98.75 97 PHE A CA 1
ATOM 796 C C . PHE A 1 97 ? -1.066 1.999 -12.657 1.00 98.75 97 PHE A C 1
ATOM 798 O O . PHE A 1 97 ? -1.814 1.164 -13.157 1.00 98.75 97 PHE A O 1
ATOM 805 N N . PHE A 1 98 ? -0.154 2.644 -13.385 1.00 98.62 98 PHE A N 1
ATOM 806 C CA . PHE A 1 98 ? 0.049 2.359 -14.802 1.00 98.62 98 PHE A CA 1
ATOM 807 C C . PHE A 1 98 ? 0.531 0.920 -15.043 1.00 98.62 98 PHE A C 1
ATOM 809 O O . PHE A 1 98 ? 0.065 0.265 -15.976 1.00 98.62 98 PHE A O 1
ATOM 816 N N . ASP A 1 99 ? 1.422 0.400 -14.194 1.00 98.69 99 ASP A N 1
ATOM 817 C CA . ASP A 1 99 ? 1.834 -1.006 -14.249 1.00 98.69 99 ASP A CA 1
ATOM 818 C C . ASP A 1 99 ? 0.672 -1.958 -13.943 1.00 98.69 99 ASP A C 1
ATOM 820 O O . ASP A 1 99 ? 0.428 -2.888 -14.708 1.00 98.69 99 ASP A O 1
ATOM 824 N N . LEU A 1 100 ? -0.111 -1.669 -12.903 1.00 98.69 100 LEU A N 1
ATOM 825 C CA . LEU A 1 100 ? -1.316 -2.422 -12.561 1.00 98.69 100 LEU A CA 1
ATOM 826 C C . LEU A 1 100 ? -2.314 -2.439 -13.723 1.00 98.69 100 LEU A C 1
ATOM 828 O O . LEU A 1 100 ? -2.88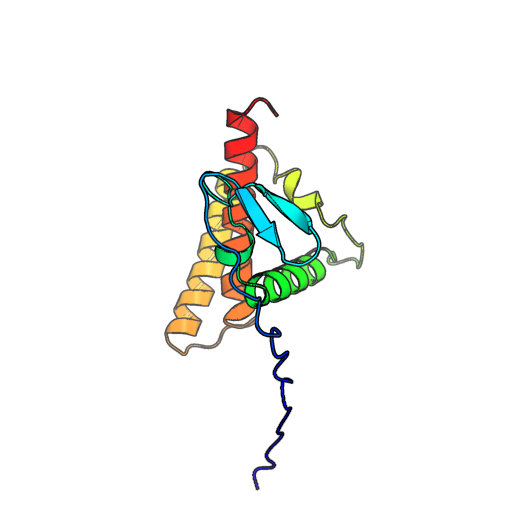1 -3.482 -14.040 1.00 98.69 100 LEU A O 1
ATOM 832 N N . TRP A 1 101 ? -2.516 -1.300 -14.383 1.00 98.75 101 TRP A N 1
ATOM 833 C CA . TRP A 1 101 ? -3.436 -1.202 -15.509 1.00 98.75 101 TRP A CA 1
ATOM 834 C C . TRP A 1 101 ? -2.972 -2.043 -16.705 1.00 98.75 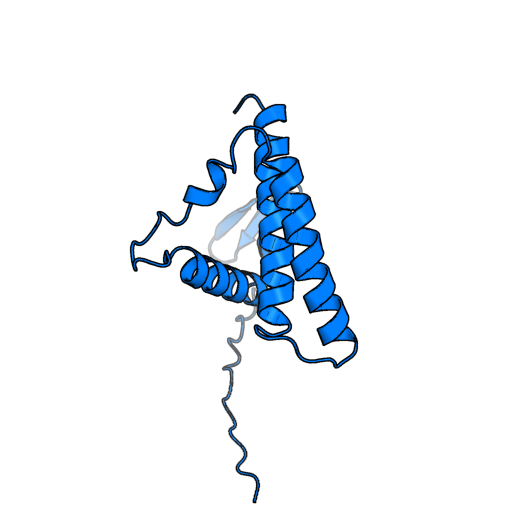101 TRP A C 1
ATOM 836 O O . TRP A 1 101 ? -3.786 -2.733 -17.325 1.00 98.75 101 TRP A O 1
ATOM 846 N N . LYS A 1 102 ? -1.672 -2.042 -17.016 1.00 98.81 102 LYS A N 1
ATOM 847 C CA . LYS A 1 102 ? -1.106 -2.926 -18.047 1.00 98.81 102 LYS A CA 1
ATOM 848 C C . LYS A 1 102 ? -1.340 -4.397 -17.707 1.00 98.81 102 LYS A C 1
ATOM 850 O O . LYS A 1 102 ? -1.894 -5.114 -18.537 1.00 98.81 102 LYS A O 1
ATOM 855 N N . GLU A 1 103 ? -1.012 -4.815 -16.487 1.00 98.56 103 GLU A N 1
ATOM 856 C CA . GLU A 1 103 ? -1.197 -6.197 -16.024 1.00 98.56 103 GLU A CA 1
ATOM 857 C C . GLU A 1 103 ? -2.666 -6.625 -16.069 1.00 98.56 103 GLU A C 1
ATOM 859 O O . GLU A 1 103 ? -2.992 -7.702 -16.560 1.00 98.56 103 GLU A O 1
ATOM 864 N N . HIS A 1 104 ? -3.577 -5.743 -15.648 1.00 98.25 104 HIS A N 1
ATOM 865 C CA . HIS A 1 104 ? -5.018 -5.970 -15.742 1.00 98.25 104 HIS A CA 1
ATOM 866 C C . HIS A 1 104 ? -5.487 -6.193 -17.191 1.00 98.25 104 HIS A C 1
ATOM 868 O O . HIS A 1 104 ? -6.433 -6.938 -17.432 1.00 98.25 104 HIS A O 1
ATOM 874 N N . ARG A 1 105 ? -4.808 -5.583 -18.170 1.00 98.50 105 ARG A N 1
ATOM 875 C CA . ARG A 1 105 ? -5.054 -5.785 -19.608 1.00 98.50 105 ARG A CA 1
ATOM 876 C C . ARG A 1 105 ? -4.261 -6.948 -20.217 1.00 98.50 105 ARG A C 1
ATOM 878 O O . ARG A 1 105 ? -4.270 -7.101 -21.435 1.00 98.50 105 ARG A O 1
ATOM 885 N N . GLY A 1 106 ? -3.571 -7.749 -19.406 1.00 98.19 106 GLY A N 1
ATOM 886 C CA . GLY A 1 106 ? -2.740 -8.861 -19.873 1.00 98.19 106 GLY A CA 1
ATOM 887 C C . GLY A 1 106 ? -1.404 -8.436 -20.490 1.00 98.19 106 GLY A C 1
ATOM 888 O O . GLY A 1 106 ? -0.754 -9.241 -21.152 1.00 98.19 106 GLY A O 1
ATOM 889 N N . ILE A 1 107 ? -0.980 -7.184 -20.293 1.00 98.62 107 ILE A N 1
ATOM 890 C CA . ILE A 1 107 ? 0.324 -6.680 -20.732 1.00 98.62 107 ILE A CA 1
ATOM 891 C C . ILE A 1 107 ? 1.294 -6.802 -19.559 1.00 98.62 107 ILE A C 1
ATOM 893 O O . ILE A 1 107 ? 1.238 -6.014 -18.614 1.00 98.62 107 ILE A O 1
ATOM 897 N N . SER A 1 108 ? 2.201 -7.774 -19.634 1.00 98.00 108 SER A N 1
ATOM 898 C CA . SER A 1 108 ? 3.176 -8.018 -18.572 1.00 98.00 108 SER A CA 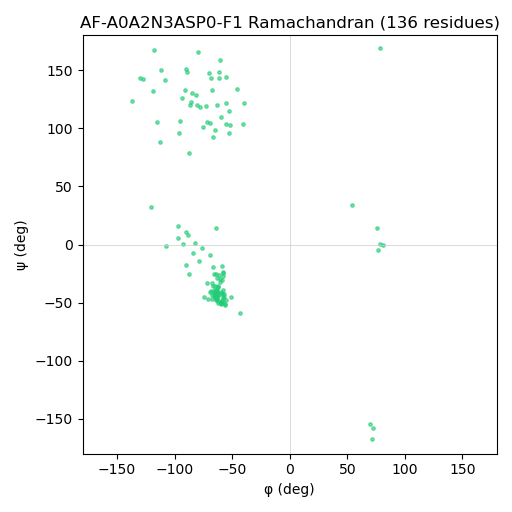1
ATOM 899 C C . SER A 1 108 ? 4.101 -6.823 -18.341 1.00 98.00 108 SER A C 1
ATOM 901 O O . SER A 1 108 ? 4.544 -6.136 -19.265 1.00 98.00 108 SER A O 1
ATOM 903 N N . THR A 1 109 ? 4.430 -6.601 -17.077 1.00 98.00 109 THR A N 1
ATOM 904 C CA . THR A 1 109 ? 5.346 -5.572 -16.596 1.00 98.00 109 THR A CA 1
ATOM 905 C C . THR A 1 109 ? 6.534 -6.213 -15.895 1.00 98.00 109 THR A C 1
ATOM 907 O O . THR A 1 109 ? 6.541 -7.405 -15.599 1.00 98.00 109 THR A O 1
ATOM 910 N N . LYS A 1 110 ? 7.577 -5.418 -15.643 1.00 94.88 110 LYS A N 1
ATOM 911 C CA . LYS A 1 110 ? 8.853 -5.914 -15.115 1.00 94.88 110 LYS A CA 1
ATOM 912 C C . LYS A 1 110 ? 8.705 -6.662 -13.786 1.00 94.88 110 LYS A C 1
ATOM 914 O O . LYS A 1 110 ? 9.358 -7.680 -13.593 1.00 94.88 110 LYS A O 1
ATOM 919 N N . ASP A 1 111 ? 7.893 -6.126 -12.879 1.00 96.00 111 ASP A N 1
ATOM 920 C CA . ASP A 1 111 ? 7.782 -6.619 -11.503 1.00 96.00 111 ASP A CA 1
ATOM 921 C C . ASP A 1 111 ? 6.454 -7.359 -11.232 1.00 96.00 111 ASP A C 1
ATOM 923 O O . ASP A 1 111 ? 6.254 -7.873 -10.128 1.00 96.00 111 ASP A O 1
ATOM 927 N N . GLY A 1 112 ? 5.567 -7.451 -12.230 1.00 98.00 112 GLY A N 1
ATOM 928 C CA . GLY A 1 112 ? 4.307 -8.190 -12.157 1.00 98.00 112 GLY A CA 1
ATOM 929 C C . GLY A 1 112 ? 3.173 -7.478 -11.408 1.00 98.00 112 GLY A C 1
ATOM 930 O O . GLY A 1 112 ? 3.371 -6.493 -10.689 1.00 98.00 112 GLY A O 1
ATOM 931 N N . ILE A 1 113 ? 1.962 -8.038 -11.527 1.00 98.50 113 ILE A N 1
ATOM 932 C CA . ILE A 1 113 ? 0.728 -7.476 -10.948 1.00 98.50 113 ILE A CA 1
ATOM 933 C C . ILE A 1 113 ? 0.788 -7.290 -9.427 1.00 98.50 113 ILE A C 1
ATOM 935 O O . ILE A 1 113 ? 0.339 -6.265 -8.916 1.00 98.50 113 ILE A O 1
ATOM 939 N N . VAL A 1 114 ? 1.392 -8.234 -8.696 1.00 98.44 114 VAL A N 1
ATOM 940 C CA . VAL A 1 114 ? 1.495 -8.163 -7.228 1.00 98.44 114 VAL A CA 1
ATOM 941 C C . VAL A 1 114 ? 2.364 -6.980 -6.806 1.00 98.44 114 VAL A C 1
ATOM 943 O O . VAL A 1 114 ? 1.960 -6.203 -5.945 1.00 98.44 114 VAL A O 1
ATOM 946 N N . SER A 1 115 ? 3.521 -6.775 -7.443 1.00 98.44 115 SER A N 1
ATOM 947 C CA . SER A 1 115 ? 4.384 -5.626 -7.132 1.00 98.44 115 SER A CA 1
ATOM 948 C C . SER A 1 115 ? 3.714 -4.298 -7.481 1.00 98.44 115 SER A C 1
ATOM 950 O O . SER A 1 115 ? 3.878 -3.324 -6.749 1.00 98.44 115 SER A O 1
ATOM 952 N N . ALA A 1 116 ? 2.934 -4.250 -8.566 1.00 98.56 116 ALA A N 1
ATOM 953 C CA . ALA A 1 116 ? 2.166 -3.066 -8.937 1.00 98.56 116 ALA A CA 1
ATOM 954 C C . ALA A 1 116 ? 1.078 -2.735 -7.896 1.00 98.56 116 ALA A C 1
ATOM 956 O O . ALA A 1 116 ? 0.974 -1.585 -7.462 1.00 98.56 116 ALA A O 1
ATOM 957 N N . LEU A 1 117 ? 0.327 -3.741 -7.430 1.00 98.75 117 LEU A N 1
ATOM 958 C CA . LEU A 1 117 ? -0.652 -3.597 -6.346 1.00 98.75 117 LEU A CA 1
ATOM 959 C C . LEU A 1 117 ? 0.009 -3.106 -5.052 1.00 98.75 117 LEU A C 1
ATOM 961 O O . LEU A 1 117 ? -0.437 -2.117 -4.470 1.00 98.75 117 LEU A O 1
ATOM 965 N N . MET A 1 118 ? 1.096 -3.755 -4.620 1.00 98.75 118 MET A N 1
ATOM 966 C CA . MET A 1 118 ? 1.780 -3.397 -3.372 1.00 98.75 118 MET A CA 1
ATOM 967 C C . MET A 1 118 ? 2.449 -2.021 -3.453 1.00 98.75 118 MET A C 1
ATOM 969 O O . MET A 1 118 ? 2.460 -1.279 -2.473 1.00 98.75 118 MET A O 1
ATOM 973 N N . GLY A 1 119 ? 2.942 -1.634 -4.631 1.00 98.56 119 GLY A N 1
ATOM 974 C CA . GLY A 1 119 ? 3.436 -0.286 -4.886 1.00 98.56 119 GLY A CA 1
ATOM 975 C C . GLY A 1 119 ? 2.336 0.771 -4.807 1.00 98.56 119 GLY A C 1
ATOM 976 O O . GLY A 1 119 ? 2.559 1.840 -4.236 1.00 98.56 119 GLY A O 1
ATOM 977 N N . CYS A 1 120 ? 1.128 0.483 -5.303 1.00 98.81 120 CYS A N 1
ATOM 978 C CA . CYS A 1 120 ? -0.018 1.373 -5.106 1.00 98.81 120 CYS A CA 1
ATOM 979 C C . CYS A 1 120 ? -0.358 1.507 -3.616 1.00 98.81 120 CYS A C 1
ATOM 981 O O . CYS A 1 120 ? -0.419 2.625 -3.101 1.00 98.81 120 CYS A O 1
ATOM 983 N N . LEU A 1 121 ? -0.495 0.374 -2.919 1.00 98.75 121 LEU A N 1
ATOM 984 C CA . LEU A 1 121 ? -0.812 0.328 -1.492 1.00 98.75 121 LEU A CA 1
ATOM 985 C C . LEU A 1 121 ? 0.211 1.105 -0.654 1.00 98.75 121 LEU A C 1
ATOM 987 O O . LEU A 1 121 ? -0.178 1.932 0.164 1.00 98.75 121 LEU A O 1
ATOM 991 N N . PHE A 1 122 ? 1.509 0.926 -0.914 1.00 98.69 122 PHE A N 1
ATOM 992 C CA . PHE A 1 122 ? 2.574 1.661 -0.228 1.00 98.69 122 PHE A CA 1
ATOM 993 C C . PHE A 1 122 ? 2.397 3.180 -0.324 1.00 98.69 122 PHE A C 1
ATOM 995 O O . PHE A 1 122 ? 2.495 3.879 0.682 1.00 98.69 122 PHE A O 1
ATOM 1002 N N . ASN A 1 123 ? 2.132 3.708 -1.522 1.00 98.75 123 ASN A N 1
ATOM 1003 C CA . ASN A 1 123 ? 2.022 5.155 -1.711 1.00 98.75 123 ASN A CA 1
ATOM 1004 C C . ASN A 1 123 ? 0.735 5.725 -1.102 1.00 98.75 123 ASN A C 1
ATOM 1006 O O . ASN A 1 123 ? 0.761 6.847 -0.597 1.00 98.75 123 ASN A O 1
ATOM 1010 N N . VAL A 1 124 ? -0.361 4.958 -1.106 1.00 98.75 124 VAL A N 1
ATOM 1011 C CA . VAL A 1 124 ? -1.597 5.320 -0.394 1.00 98.75 124 VAL A CA 1
ATOM 1012 C C . VAL A 1 124 ? -1.348 5.359 1.114 1.00 98.75 124 VAL A C 1
ATOM 1014 O O . VAL A 1 124 ? -1.668 6.358 1.752 1.00 98.75 124 VAL A O 1
ATOM 1017 N N . MET A 1 125 ? -0.708 4.327 1.671 1.00 98.56 125 MET A N 1
ATOM 1018 C CA . MET A 1 125 ? -0.365 4.253 3.095 1.00 98.56 125 MET A CA 1
ATOM 1019 C C . MET A 1 125 ? 0.589 5.375 3.516 1.00 98.56 125 MET A C 1
ATOM 1021 O O . MET A 1 125 ? 0.361 6.010 4.540 1.00 98.56 125 MET A O 1
ATOM 1025 N N . ALA A 1 126 ? 1.623 5.662 2.720 1.00 98.38 126 ALA A N 1
ATOM 1026 C CA . ALA A 1 126 ? 2.557 6.758 2.972 1.00 98.38 126 ALA A CA 1
ATOM 1027 C C . ALA A 1 126 ? 1.843 8.114 3.009 1.00 98.38 126 ALA A C 1
ATOM 1029 O O . ALA A 1 126 ? 1.996 8.857 3.977 1.00 98.38 126 ALA A O 1
ATOM 1030 N N . TYR A 1 127 ? 1.015 8.395 1.997 1.00 98.56 127 TYR A N 1
ATOM 1031 C CA . TYR A 1 127 ? 0.230 9.625 1.925 1.00 98.56 127 TYR A CA 1
ATOM 1032 C C . TYR A 1 127 ? -0.716 9.756 3.124 1.00 98.56 127 TYR A C 1
ATOM 1034 O O . TYR A 1 127 ? -0.732 10.792 3.789 1.00 98.56 127 TYR A O 1
ATOM 1042 N N . ALA A 1 128 ? -1.502 8.711 3.401 1.00 98.25 128 ALA A N 1
ATOM 1043 C CA . ALA A 1 128 ? -2.480 8.707 4.483 1.00 98.25 128 ALA A CA 1
ATOM 1044 C C . ALA A 1 128 ? -1.807 8.856 5.850 1.00 98.25 128 ALA A C 1
ATOM 1046 O O . ALA A 1 128 ? -2.282 9.634 6.670 1.00 98.25 128 ALA A O 1
ATOM 1047 N N . HIS A 1 129 ? -0.678 8.177 6.074 1.00 97.62 129 HIS A N 1
ATOM 1048 C CA . HIS A 1 129 ? 0.104 8.301 7.300 1.00 97.62 129 HIS A CA 1
ATOM 1049 C C . HIS A 1 129 ? 0.513 9.753 7.555 1.00 97.62 129 HIS A C 1
ATOM 1051 O O . HIS A 1 129 ? 0.224 10.277 8.625 1.00 97.62 129 HIS A O 1
ATOM 1057 N N . GLN A 1 130 ? 1.120 10.420 6.566 1.00 97.38 130 GLN A N 1
ATOM 1058 C CA . GLN A 1 130 ? 1.537 11.815 6.715 1.00 97.38 130 GLN A CA 1
ATOM 1059 C C . GLN A 1 130 ? 0.336 12.748 6.922 1.00 97.38 130 GLN A C 1
ATOM 1061 O O . GLN A 1 130 ? 0.368 13.600 7.803 1.00 97.38 130 GLN A O 1
ATOM 1066 N N . TYR A 1 131 ? -0.740 12.562 6.151 1.00 97.00 131 TYR A N 1
ATOM 1067 C CA . TYR A 1 131 ? -1.944 13.388 6.255 1.00 97.00 131 TYR A CA 1
ATOM 1068 C C . TYR A 1 131 ? -2.632 13.261 7.622 1.00 97.00 131 TYR A C 1
ATOM 1070 O O . TYR A 1 131 ? -2.999 14.265 8.227 1.00 97.00 131 TYR A O 1
ATOM 1078 N N . LEU A 1 132 ? -2.815 12.033 8.118 1.00 96.75 132 LEU A N 1
ATOM 1079 C CA . LEU A 1 132 ? -3.440 11.781 9.418 1.00 96.75 132 LEU A CA 1
ATOM 1080 C C . LEU A 1 132 ? -2.551 12.270 10.559 1.00 96.75 132 LEU A C 1
ATOM 1082 O O . LEU A 1 132 ? -3.053 12.883 11.492 1.00 96.75 132 LEU A O 1
ATOM 1086 N N . LYS A 1 133 ? -1.236 12.072 10.449 1.00 94.88 133 LYS A N 1
ATOM 1087 C CA . LYS A 1 133 ? -0.263 12.580 11.414 1.00 94.88 133 LYS A CA 1
ATOM 1088 C C . LYS A 1 133 ? -0.348 14.106 11.561 1.00 94.88 133 LYS A C 1
ATOM 1090 O O . LYS A 1 133 ? -0.529 14.598 12.668 1.00 94.88 133 LYS A O 1
ATOM 1095 N N . GLU A 1 134 ? -0.350 14.835 10.442 1.00 93.56 134 GLU A N 1
ATOM 1096 C CA . GLU A 1 134 ? -0.535 16.296 10.419 1.00 93.56 134 GLU A CA 1
ATOM 1097 C C . GLU A 1 134 ? -1.894 16.753 10.975 1.00 93.56 134 GLU A C 1
ATOM 1099 O O . GLU A 1 134 ? -2.017 17.883 11.438 1.00 93.56 134 GLU A O 1
ATOM 1104 N N . LYS A 1 135 ? -2.928 15.903 10.916 1.00 92.56 135 LYS A N 1
ATOM 1105 C CA . LYS A 1 135 ? -4.275 16.204 11.432 1.00 92.56 135 LYS A CA 1
ATOM 1106 C C . LYS A 1 135 ? -4.466 15.867 12.906 1.00 92.56 135 LYS A C 1
ATOM 1108 O O . LYS A 1 135 ? -5.362 16.432 13.525 1.00 92.56 135 LYS A O 1
ATOM 1113 N N . SER A 1 136 ? -3.691 14.928 13.432 1.00 88.38 136 SER A N 1
ATOM 1114 C CA . SER A 1 136 ? -3.804 14.441 14.807 1.00 88.38 136 SER A CA 1
ATOM 1115 C C . SER A 1 136 ? -2.821 15.107 15.775 1.00 88.38 136 SER A C 1
ATOM 1117 O O . SER A 1 136 ? -2.776 14.691 16.926 1.00 88.38 136 SER A O 1
ATOM 1119 N N . ASP A 1 137 ? -2.056 16.114 15.335 1.00 67.94 137 ASP A N 1
ATOM 1120 C CA . ASP A 1 137 ? -0.972 16.753 16.102 1.00 67.94 137 ASP A CA 1
ATOM 1121 C C . ASP A 1 137 ? 0.080 15.747 16.635 1.00 67.94 137 ASP A C 1
ATOM 1123 O O . ASP A 1 137 ? 0.637 15.927 17.720 1.00 67.94 137 ASP A O 1
ATOM 1127 N N . ILE A 1 138 ? 0.351 14.674 15.874 1.00 57.22 138 ILE A N 1
ATOM 1128 C CA . ILE A 1 138 ? 1.352 13.625 16.185 1.00 57.22 138 ILE A CA 1
ATOM 1129 C C . ILE A 1 138 ? 2.629 13.826 15.355 1.00 57.22 138 ILE A C 1
ATOM 1131 O O . ILE A 1 138 ? 2.552 14.365 14.231 1.00 57.22 138 ILE A O 1
#

Secondary structure (DSSP, 8-state):
-PPP-----------------B-SSEEE-TTS-EEE-STTS--HHHHS-HHHHHHHHHHHHHHTB-TTSPBPPTTGGGG-BTBTHHHHHHHHHHHHHHHHHHHHTT---SSHHHHHHHHHHHHHHHHHHHHHHHHTT-

Nearest PDB structures (foldseek):
  7qep-assembly1_O5  TM=6.163E-01  e=2.658E+00  Encephalitozoon cuniculi GB-M1
  7ruu-assembly2_B-4  TM=2.415E-01  e=6.776E+00  Homo sapiens

Mean predicted aligned error: 10.09 Å

Sequence (138 aa):
MRLPIGIFYNEIMFDNIEEGEEMGKIRKFNTGAARDTDEGKIDYEGFLSPLVLEAYGNYMNKHRVQVNGKLRESDNWQKGFGKDHFKVCIKSLWRHFFDLWKEHRGISTKDGIVSALMGCLFNVMAYAHQYLKEKSDI

pLDDT: mean 84.91, std 20.38, range [33.69, 98.81]

Solvent-accessible surface area (backbone atoms only — not comparable to full-atom values): 8452 Å² total; per-residue (Å²): 139,85,81,86,83,83,74,84,74,73,80,74,71,77,68,84,75,78,81,48,67,79,65,74,71,35,38,44,45,98,86,75,50,73,43,72,50,69,81,94,56,87,58,63,68,87,74,48,57,67,70,58,50,52,54,40,50,54,51,51,63,60,68,32,47,42,98,85,65,51,73,51,64,92,64,57,66,79,74,58,65,64,98,51,30,63,60,52,26,54,60,49,24,52,54,20,45,52,44,30,52,34,33,76,71,73,42,85,51,97,72,41,51,66,50,17,50,42,43,31,51,50,24,52,52,49,41,49,50,54,54,49,29,72,71,67,82,98

Radius of gyration: 21.59 Å; Cα contacts (8 Å, |Δi|>4): 87; chains: 1; bounding box: 52×52×54 Å

Foldseek 3Di:
DDDDDDDDPDPPPPDPPPQADDDDQWGADPVRDIDGHCVPPDPPVVVDDPVLVVLLLVLLQVVQQDPVRDGDDSCVLLVADPPCRLVVLVVQLVVLVVQCVCVVVVNHDDVHNSNSVSSNVSSVCSNVSVVVCVVVVD